Protein AF-A0A927CZ84-F1 (afdb_monomer)

Secondary structure (DSSP, 8-state):
-BSSHHHHHHHHHTTTT--EEEEEEEEE--STTHHHHHHHHHHHHHHHHHHHHHTTTTEEEPPPEEEETTS-HHHHHHHHHHHHHHHTTT-SEEEEEE--GGGGGGHHHHGGGEEE------TTS-HHHHHHHHHHHHHHHHHHHHHHTT-

Nearest PDB structures (foldseek):
  2lbp-assembly1_A  TM=5.745E-01  e=4.139E-01  Escherichia coli
  4mr9-assembly1_B  TM=4.778E-01  e=6.482E-01  Homo sapiens
  6uo9-assembly1_B  TM=4.782E-01  e=9.520E-01  Homo sapiens
  7vid-assembly1_A  TM=3.785E-01  e=2.489E+00  Pseudomonas aeruginosa PAO1
  4kv7-assembly1_A  TM=4.797E-01  e=6.937E+00  Rhodopirellula baltica SH 1

Mean predicted aligned error: 3.94 Å

Radius of gyration: 15.48 Å; Cα contacts (8 Å, |Δi|>4): 184; chains: 1; bounding box: 38×33×38 Å

pLDDT: mean 91.16, std 6.23, range [59.06, 98.12]

Foldseek 3Di:
DEPDPVVVVVCVVLVVQAQEEEAEEAEADPPPCRVVSVQQVVQSVVLLVVLCVVSPSHYYYYYHDYDYPPDDPVVVLVVVVVVVVVVVVRHVAAAYEGQPCVVVVVCVVVDLNYDHDHRDRPPPDDPVVVVVVSVVRSVVVNVSVVVSVVD

Solvent-accessible surface area (backbone atoms only — not comparable to full-atom values): 8460 Å² total; per-residue (Å²): 58,47,84,42,75,74,38,47,58,49,41,71,75,44,44,91,52,37,38,28,40,39,32,37,48,39,58,43,52,90,56,98,57,27,66,58,33,52,51,45,44,55,46,52,56,54,51,53,51,50,53,23,66,74,37,59,67,30,27,36,32,47,70,67,49,71,47,61,63,86,53,55,71,62,62,53,48,52,55,50,51,55,53,46,61,58,43,56,76,74,23,85,37,56,36,40,39,30,56,66,66,70,55,66,80,44,38,83,82,59,38,89,27,63,41,82,46,84,73,66,75,67,87,82,49,57,74,89,53,48,58,63,58,48,52,52,53,47,54,52,48,53,53,52,54,58,54,62,74,75,109

Organism: NCBI:txid2772559

Sequence (151 aa):
MKWLPQDMDMFFQAREYVDTAVMPLIGLTFKEQAKQSASVHDFISIVSRQVEQQFKGRVLLMPPLTYCSDWSKEERLELLLKWKADLDKQFSHVLFLTSDAEWKTLEMEIGQSLLWISPIPLEHLEEKYKQPMMEEQVKMLLKVISQKWKK

InterPro domains:
  IPR019615 Protein of unknown function DUF2487 [PF10673] (9-149)

Structure (mmCIF, N/CA/C/O backbone):
data_AF-A0A927CZ84-F1
#
_entry.id   AF-A0A927CZ84-F1
#
loop_
_atom_site.group_PDB
_atom_site.id
_atom_site.type_symbol
_atom_site.label_atom_id
_atom_site.label_alt_id
_atom_site.label_comp_id
_atom_site.label_asym_id
_atom_site.label_entity_id
_atom_site.label_seq_id
_atom_site.pdbx_PDB_ins_code
_atom_site.Cartn_x
_atom_site.Cartn_y
_atom_site.Cartn_z
_atom_site.occupancy
_atom_site.B_iso_or_equiv
_atom_site.auth_seq_id
_atom_site.auth_comp_id
_atom_site.auth_asym_id
_atom_site.auth_atom_id
_atom_site.pdbx_PDB_model_num
ATOM 1 N N . MET A 1 1 ? -5.257 -6.182 10.431 1.00 93.19 1 MET A N 1
ATOM 2 C CA . MET A 1 1 ? -6.316 -6.970 9.772 1.00 93.19 1 MET A CA 1
ATOM 3 C C . MET A 1 1 ? -6.072 -6.964 8.277 1.00 93.19 1 MET A C 1
ATOM 5 O O . MET A 1 1 ? -5.400 -6.064 7.784 1.00 93.19 1 MET A O 1
ATOM 9 N N . LYS A 1 2 ? -6.602 -7.943 7.553 1.00 94.50 2 LYS A N 1
ATOM 10 C CA . LYS A 1 2 ? -6.506 -8.088 6.098 1.00 94.50 2 LYS A CA 1
ATOM 11 C C . LYS A 1 2 ? -7.901 -8.187 5.492 1.00 94.50 2 LYS A C 1
ATOM 13 O O . LYS A 1 2 ? -8.887 -8.353 6.198 1.00 94.50 2 LYS A O 1
ATOM 18 N N . TRP A 1 3 ? -7.976 -8.153 4.168 1.00 93.88 3 TRP A N 1
ATOM 19 C CA . TRP A 1 3 ? -9.226 -8.347 3.433 1.00 93.88 3 TRP A CA 1
ATOM 20 C C . TRP A 1 3 ? -9.655 -9.824 3.371 1.00 93.88 3 TRP A C 1
ATOM 22 O O . TRP A 1 3 ? -9.648 -10.456 2.315 1.00 93.88 3 TRP A O 1
ATOM 32 N N . LEU A 1 4 ? -9.974 -10.396 4.531 1.00 94.00 4 LEU A N 1
ATOM 33 C CA . LEU A 1 4 ? -10.478 -11.758 4.703 1.00 94.00 4 LEU A CA 1
ATOM 34 C C . LEU A 1 4 ? -11.821 -11.705 5.441 1.00 94.00 4 LEU A C 1
ATOM 36 O O . LEU A 1 4 ?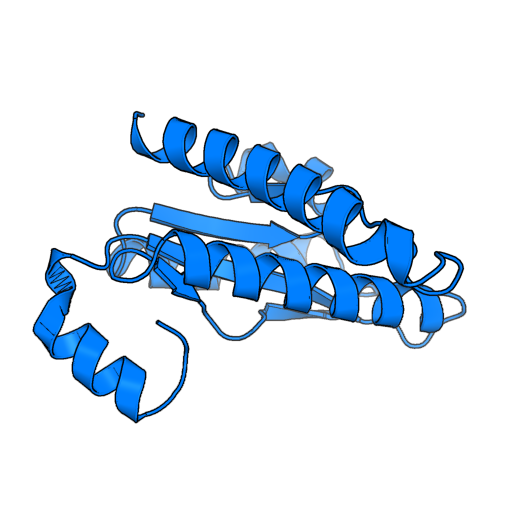 -11.975 -10.840 6.299 1.00 94.00 4 LEU A O 1
ATOM 40 N N . PRO A 1 5 ? -12.772 -12.626 5.187 1.00 93.44 5 PRO A N 1
ATOM 41 C CA . PRO A 1 5 ? -14.095 -12.574 5.817 1.00 93.44 5 PRO A CA 1
ATOM 42 C C . PRO A 1 5 ? -14.052 -12.438 7.349 1.00 93.44 5 PRO A C 1
ATOM 44 O O . PRO A 1 5 ? -14.665 -11.532 7.899 1.00 93.44 5 PRO A O 1
ATOM 47 N N . GLN A 1 6 ? -13.239 -13.261 8.020 1.00 92.81 6 GLN A N 1
ATOM 48 C CA . GLN A 1 6 ? -13.084 -13.242 9.483 1.00 92.81 6 GLN A CA 1
ATOM 49 C C . GLN A 1 6 ? -12.529 -11.907 10.002 1.00 92.81 6 GLN A C 1
ATOM 51 O O . GLN A 1 6 ? -12.975 -11.391 11.023 1.00 92.81 6 GLN A O 1
ATOM 56 N N . ASP A 1 7 ? -11.574 -11.327 9.277 1.00 94.19 7 ASP A N 1
ATOM 57 C CA . ASP A 1 7 ? -10.966 -10.047 9.631 1.00 94.19 7 ASP A CA 1
ATOM 58 C C . ASP A 1 7 ? -11.939 -8.882 9.401 1.00 94.19 7 ASP A C 1
ATOM 60 O O . ASP A 1 7 ? -11.882 -7.894 10.130 1.00 94.19 7 ASP A O 1
ATOM 64 N N . MET A 1 8 ? -12.846 -8.992 8.425 1.00 94.31 8 MET A N 1
ATOM 65 C CA . MET A 1 8 ? -13.874 -7.979 8.176 1.00 94.31 8 MET A CA 1
ATOM 66 C C . MET A 1 8 ? -14.936 -7.962 9.274 1.00 94.31 8 MET A C 1
ATOM 68 O O . MET A 1 8 ? -15.330 -6.880 9.708 1.00 94.31 8 MET A O 1
ATOM 72 N N . ASP A 1 9 ? -15.341 -9.127 9.784 1.00 92.25 9 ASP A N 1
ATOM 73 C CA . ASP A 1 9 ? -16.224 -9.203 10.953 1.00 92.25 9 ASP A CA 1
ATOM 74 C C . ASP A 1 9 ? -15.583 -8.503 12.163 1.00 92.25 9 ASP A C 1
ATOM 76 O O . ASP A 1 9 ? -16.213 -7.671 12.820 1.00 92.25 9 ASP A O 1
ATOM 80 N N . MET A 1 10 ? -14.294 -8.770 12.411 1.00 89.75 10 MET A N 1
ATOM 81 C CA . MET A 1 10 ? -13.531 -8.094 13.466 1.00 89.75 10 MET A CA 1
ATOM 82 C C . MET A 1 10 ? -13.385 -6.590 13.211 1.00 89.75 10 MET A C 1
ATOM 84 O O . MET A 1 10 ? -13.496 -5.800 14.147 1.00 89.75 10 MET A O 1
ATOM 88 N N . PHE A 1 11 ? -13.150 -6.178 11.963 1.00 92.56 11 PHE A N 1
ATOM 89 C CA . PHE A 1 11 ? -13.047 -4.771 11.584 1.00 92.56 11 PHE A CA 1
ATOM 90 C C . PHE A 1 11 ? -14.337 -4.015 11.894 1.00 92.56 11 PHE A C 1
ATOM 92 O O . PHE A 1 11 ? -14.277 -2.940 12.481 1.00 92.56 11 PHE A O 1
ATOM 99 N N . PHE A 1 12 ? -15.502 -4.569 11.552 1.00 91.06 12 PHE A N 1
ATOM 100 C CA . PHE A 1 12 ? -16.775 -3.910 11.843 1.00 91.06 12 PHE A CA 1
ATOM 101 C C . PHE A 1 12 ? -17.057 -3.811 13.346 1.00 91.06 12 PHE A C 1
ATOM 103 O O . PHE A 1 12 ? -17.636 -2.818 13.781 1.00 91.06 12 PHE A O 1
ATOM 110 N N . GLN A 1 13 ? -16.614 -4.789 14.140 1.00 90.56 13 GLN A N 1
ATOM 111 C CA . GLN A 1 13 ? -16.750 -4.767 15.601 1.00 90.56 13 GLN A CA 1
ATOM 112 C C . GLN A 1 13 ? -15.787 -3.784 16.280 1.00 90.56 13 GLN A C 1
ATOM 114 O O . GLN A 1 13 ? -16.161 -3.138 17.253 1.00 90.56 13 GLN A O 1
ATOM 119 N N . ALA A 1 14 ? -14.559 -3.661 15.775 1.00 90.06 14 ALA A N 1
ATOM 120 C CA . ALA A 1 14 ? -13.489 -2.850 16.360 1.00 90.06 14 ALA A CA 1
ATOM 121 C C . ALA A 1 14 ? -13.167 -1.601 15.521 1.00 90.06 14 ALA A C 1
ATOM 123 O O . ALA A 1 14 ? -12.036 -1.112 15.521 1.00 90.06 14 ALA A O 1
ATOM 124 N N . ARG A 1 15 ? -14.154 -1.091 14.778 1.00 89.06 15 ARG A N 1
ATOM 125 C CA . ARG A 1 15 ? -13.953 -0.063 13.748 1.00 89.06 15 ARG A CA 1
ATOM 126 C C . ARG A 1 15 ? -13.341 1.231 14.283 1.00 89.06 15 ARG A C 1
ATOM 128 O O . ARG A 1 15 ? -12.576 1.879 13.582 1.00 89.06 15 ARG A O 1
ATOM 135 N N . GLU A 1 16 ? -13.651 1.583 15.525 1.00 90.56 16 GLU A N 1
ATOM 136 C CA . GLU A 1 16 ? -13.107 2.761 16.212 1.00 90.56 16 GLU A CA 1
ATOM 137 C C . GLU A 1 16 ? -11.594 2.682 16.478 1.00 90.56 16 GLU A C 1
ATOM 139 O O . GLU A 1 16 ? -10.948 3.712 16.653 1.00 90.56 16 GLU A O 1
ATOM 144 N N . TYR A 1 17 ? -11.017 1.476 16.477 1.00 92.06 17 TYR A N 1
ATOM 145 C CA . TYR A 1 17 ? -9.588 1.253 16.702 1.00 92.06 17 TYR A CA 1
ATOM 146 C C . TYR A 1 17 ? -8.798 1.103 15.397 1.00 92.06 17 TYR A C 1
ATOM 148 O O . TYR A 1 17 ? -7.593 1.353 15.382 1.00 92.06 17 TYR A O 1
ATOM 156 N N . VAL A 1 18 ? -9.465 0.724 14.300 1.00 93.69 18 VAL A N 1
ATOM 157 C CA . VAL A 1 18 ? -8.853 0.516 12.980 1.00 93.69 18 VAL A CA 1
ATOM 158 C C . VAL A 1 18 ? -9.011 1.775 12.126 1.00 93.69 18 VAL A C 1
ATOM 160 O O . VAL A 1 18 ? -9.886 1.869 11.268 1.00 93.69 18 VAL A O 1
ATOM 163 N N . ASP A 1 19 ? -8.147 2.756 12.370 1.00 94.25 19 ASP A N 1
ATOM 164 C CA . ASP A 1 19 ? -8.224 4.091 11.763 1.00 94.25 19 ASP A CA 1
ATOM 165 C C . ASP A 1 19 ? -7.443 4.240 10.446 1.00 94.25 19 ASP A C 1
ATOM 167 O O . ASP A 1 19 ? -7.561 5.268 9.774 1.00 94.25 19 ASP A O 1
ATOM 171 N N . THR A 1 20 ? -6.641 3.237 10.070 1.00 96.19 20 THR A N 1
ATOM 172 C CA . THR A 1 20 ? -5.691 3.339 8.957 1.00 96.19 20 THR A CA 1
ATOM 173 C C . THR A 1 20 ? -5.892 2.243 7.915 1.00 96.19 20 THR A C 1
ATOM 175 O O . THR A 1 20 ? -5.789 1.054 8.223 1.00 96.19 20 THR A O 1
ATOM 178 N N . ALA A 1 21 ? -6.071 2.635 6.654 1.00 97.19 21 ALA A N 1
ATOM 179 C CA . ALA A 1 21 ? -5.999 1.736 5.507 1.00 97.19 21 ALA A CA 1
ATOM 180 C C . ALA A 1 21 ? -4.617 1.811 4.851 1.00 97.19 21 ALA A C 1
ATOM 182 O O . ALA A 1 21 ? -4.140 2.890 4.496 1.00 97.19 21 ALA A O 1
ATOM 183 N N . VAL A 1 22 ? -3.991 0.653 4.645 1.00 97.81 22 VAL A N 1
ATOM 184 C CA . VAL A 1 22 ? -2.781 0.520 3.825 1.00 97.81 22 VAL A CA 1
ATOM 185 C C . VAL A 1 22 ? -3.155 -0.226 2.553 1.00 97.81 22 VAL A C 1
ATOM 187 O O . VAL A 1 22 ? -3.544 -1.390 2.612 1.00 97.81 22 VAL A O 1
ATOM 190 N N . MET A 1 23 ? -3.032 0.435 1.406 1.00 98.12 23 MET A N 1
ATOM 191 C CA . MET A 1 23 ? -3.304 -0.138 0.091 1.00 98.12 23 MET A CA 1
ATOM 192 C C . MET A 1 23 ? -2.000 -0.262 -0.703 1.00 98.12 23 MET A C 1
ATOM 194 O O . MET A 1 23 ? -1.408 0.753 -1.077 1.00 98.12 23 MET A O 1
ATOM 198 N N . PRO A 1 24 ? -1.514 -1.488 -0.954 1.00 97.81 24 PRO A N 1
ATOM 199 C CA . PRO A 1 24 ? -0.365 -1.695 -1.825 1.00 97.81 24 PRO A CA 1
ATOM 200 C C . PRO A 1 24 ? -0.697 -1.278 -3.261 1.00 97.81 24 PRO A C 1
ATOM 202 O O . PRO A 1 24 ? -1.773 -1.614 -3.751 1.00 97.81 24 PRO A O 1
ATOM 205 N N . LEU A 1 25 ? 0.219 -0.595 -3.946 1.00 97.38 25 LEU A N 1
ATOM 206 C CA . LEU A 1 25 ? 0.107 -0.306 -5.377 1.00 97.38 25 LEU A CA 1
ATOM 207 C C . LEU A 1 25 ? 1.079 -1.189 -6.157 1.00 97.38 25 LEU A C 1
ATOM 209 O O . LEU A 1 25 ? 2.260 -1.261 -5.813 1.00 97.38 25 LEU A O 1
ATOM 213 N N . ILE A 1 26 ? 0.589 -1.846 -7.208 1.00 95.12 26 ILE A N 1
ATOM 214 C CA . ILE A 1 26 ? 1.390 -2.770 -8.017 1.00 95.12 26 ILE A CA 1
ATOM 215 C C . ILE A 1 26 ? 1.214 -2.453 -9.501 1.00 95.12 26 ILE A C 1
ATOM 217 O O . ILE A 1 26 ? 0.141 -2.654 -10.072 1.00 95.12 26 ILE A O 1
ATOM 221 N N . GLY A 1 27 ? 2.301 -2.008 -10.128 1.00 94.50 27 GLY A N 1
ATOM 222 C CA . GLY A 1 27 ? 2.387 -1.86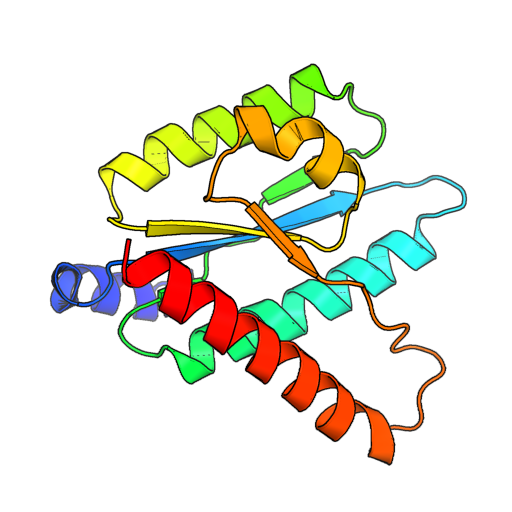6 -11.576 1.00 94.50 27 GLY A CA 1
ATOM 223 C C . GLY A 1 27 ? 2.693 -3.202 -12.244 1.00 94.50 27 GLY A C 1
ATOM 224 O O . GLY A 1 27 ? 3.658 -3.878 -11.879 1.00 94.50 27 GLY A O 1
ATOM 225 N N . LEU A 1 28 ? 1.873 -3.569 -13.224 1.00 93.81 28 LEU A N 1
ATOM 226 C CA . LEU A 1 28 ? 2.025 -4.772 -14.034 1.00 93.81 28 LEU A CA 1
ATOM 227 C C . LEU A 1 28 ? 2.476 -4.401 -15.446 1.00 93.81 28 LEU A C 1
ATOM 229 O O . LEU A 1 28 ? 1.928 -3.495 -16.074 1.00 93.81 28 LEU A O 1
ATOM 233 N N . THR A 1 29 ? 3.442 -5.149 -15.973 1.00 91.62 29 THR A N 1
ATOM 234 C CA . THR A 1 29 ? 3.856 -5.065 -17.375 1.00 91.62 29 THR A CA 1
ATOM 235 C C . THR A 1 29 ? 4.145 -6.456 -17.922 1.00 91.62 29 THR A C 1
ATOM 237 O O . THR A 1 29 ? 4.649 -7.321 -17.210 1.00 91.62 29 THR A O 1
ATOM 240 N N . PHE A 1 30 ? 3.843 -6.657 -19.202 1.00 90.19 30 PHE A N 1
ATOM 241 C CA . PHE A 1 30 ? 4.164 -7.880 -19.945 1.00 90.19 30 PHE A CA 1
ATOM 242 C C . PHE A 1 30 ? 5.342 -7.682 -20.914 1.00 90.19 30 PHE A C 1
ATOM 244 O O . PHE A 1 30 ? 5.626 -8.552 -21.734 1.00 90.19 30 PHE A O 1
ATOM 251 N N . LYS A 1 31 ? 6.016 -6.528 -20.843 1.00 90.31 31 LYS A N 1
ATOM 252 C CA . LYS A 1 31 ? 7.184 -6.187 -21.668 1.00 90.31 31 LYS A CA 1
ATOM 253 C C . LYS A 1 31 ? 8.477 -6.720 -21.034 1.00 90.31 31 LYS A C 1
ATOM 255 O O . LYS A 1 31 ? 8.444 -7.487 -20.076 1.00 90.31 31 LYS A O 1
ATOM 260 N N . GLU A 1 32 ? 9.632 -6.285 -21.539 1.00 85.00 32 GLU A N 1
ATOM 261 C CA . GLU A 1 32 ? 10.969 -6.736 -21.109 1.00 85.00 32 GLU A CA 1
ATOM 262 C C . GLU A 1 32 ? 11.212 -6.651 -19.585 1.00 85.00 32 GLU A C 1
ATOM 264 O O . GLU A 1 32 ? 12.002 -7.416 -19.039 1.00 85.00 32 GLU A O 1
ATOM 269 N N . GLN A 1 33 ? 10.487 -5.780 -18.874 1.00 85.06 33 GLN A N 1
ATOM 270 C CA . GLN A 1 33 ? 10.600 -5.586 -17.423 1.00 85.06 33 GLN A CA 1
ATOM 271 C C . GLN A 1 33 ? 9.623 -6.437 -16.585 1.00 85.06 33 GLN A C 1
ATOM 273 O O . GLN A 1 33 ? 9.546 -6.259 -15.370 1.00 85.06 33 GLN A O 1
ATOM 278 N N . ALA A 1 34 ? 8.893 -7.387 -17.183 1.00 89.88 34 ALA A N 1
ATOM 279 C CA . ALA A 1 34 ? 7.892 -8.202 -16.480 1.00 89.88 34 ALA A CA 1
ATOM 280 C C . ALA A 1 34 ? 8.467 -8.956 -15.267 1.00 89.88 34 ALA A C 1
ATOM 282 O O . ALA A 1 34 ? 7.860 -8.977 -14.198 1.00 89.88 34 ALA A O 1
ATOM 283 N N . LYS A 1 35 ? 9.677 -9.521 -15.396 1.00 89.12 35 LYS A N 1
ATOM 284 C CA . LYS A 1 35 ? 10.349 -10.221 -14.289 1.00 89.12 35 LYS A CA 1
ATOM 285 C C . LYS A 1 35 ? 10.661 -9.277 -13.123 1.00 89.12 35 LYS A C 1
ATOM 287 O O . LYS A 1 35 ? 10.423 -9.616 -11.968 1.00 89.12 35 LYS A O 1
ATOM 292 N N . GLN A 1 36 ? 11.148 -8.074 -13.425 1.00 87.50 36 GLN A N 1
ATOM 293 C CA . GLN A 1 36 ? 11.408 -7.057 -12.409 1.00 87.50 36 GLN A CA 1
ATOM 294 C C . GLN A 1 36 ? 10.108 -6.601 -11.735 1.00 87.50 36 GLN A C 1
ATOM 296 O O . GLN A 1 36 ? 10.072 -6.491 -10.514 1.00 87.50 36 GLN A O 1
ATOM 301 N N . SER A 1 37 ? 9.037 -6.390 -12.507 1.00 89.56 37 SER A N 1
ATOM 302 C CA . SER A 1 37 ? 7.701 -6.067 -11.983 1.00 89.56 37 SER A CA 1
ATOM 303 C C . SER A 1 37 ? 7.196 -7.149 -11.017 1.00 89.56 37 SER A C 1
ATOM 305 O O . SER A 1 37 ? 6.766 -6.818 -9.912 1.00 89.56 37 SER A O 1
ATOM 307 N N . ALA A 1 38 ? 7.351 -8.433 -11.357 1.00 90.25 38 ALA A N 1
ATOM 308 C CA . ALA A 1 38 ? 7.011 -9.541 -10.462 1.00 90.25 38 ALA A CA 1
ATOM 309 C C . ALA A 1 38 ? 7.863 -9.549 -9.176 1.00 90.25 38 ALA A C 1
ATOM 311 O O . ALA A 1 38 ? 7.326 -9.694 -8.081 1.00 90.25 38 ALA A O 1
ATOM 312 N N . SER A 1 39 ? 9.173 -9.307 -9.282 1.00 89.12 39 SER A N 1
ATOM 313 C CA . SER A 1 39 ? 10.062 -9.206 -8.113 1.00 89.12 39 SER A CA 1
ATOM 314 C C . SER A 1 39 ? 9.661 -8.058 -7.172 1.00 89.12 39 SER A C 1
ATOM 316 O O . SER A 1 39 ? 9.652 -8.198 -5.947 1.00 89.12 39 SER A O 1
ATOM 318 N N . VAL A 1 40 ? 9.272 -6.915 -7.745 1.00 89.56 40 VAL A N 1
ATOM 319 C CA . VAL A 1 40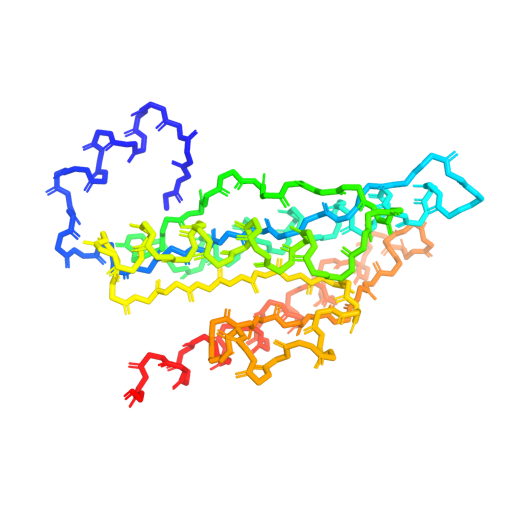 ? 8.772 -5.755 -6.996 1.00 89.56 40 VAL A CA 1
ATOM 320 C C . VAL A 1 40 ? 7.428 -6.059 -6.325 1.00 89.56 40 VAL A C 1
ATOM 322 O O . VAL A 1 40 ? 7.216 -5.645 -5.183 1.00 89.56 40 VAL A O 1
ATOM 325 N N . HIS A 1 41 ? 6.538 -6.798 -6.993 1.00 91.31 41 HIS A N 1
ATOM 326 C CA . HIS A 1 41 ? 5.291 -7.270 -6.392 1.00 91.31 41 HIS A CA 1
ATOM 327 C C . HIS A 1 41 ? 5.558 -8.104 -5.135 1.00 91.31 41 HIS A C 1
ATOM 329 O O . HIS A 1 41 ? 5.008 -7.776 -4.080 1.00 91.31 41 HIS A O 1
ATOM 335 N N . ASP A 1 42 ? 6.420 -9.119 -5.227 1.00 89.75 42 ASP A N 1
ATOM 336 C CA . ASP A 1 42 ? 6.758 -9.985 -4.093 1.00 89.75 42 ASP A CA 1
ATOM 337 C C . ASP A 1 42 ? 7.277 -9.165 -2.908 1.00 89.75 42 ASP A C 1
ATOM 339 O O . ASP A 1 42 ? 6.817 -9.323 -1.771 1.00 89.75 42 ASP A O 1
ATOM 343 N N . PHE A 1 43 ? 8.183 -8.224 -3.182 1.00 90.81 43 PHE A N 1
ATOM 344 C CA . PHE A 1 43 ? 8.724 -7.312 -2.182 1.00 90.81 43 PHE A CA 1
ATOM 345 C C . PHE A 1 43 ? 7.626 -6.490 -1.487 1.00 90.81 43 PHE A C 1
ATOM 347 O O . PHE A 1 43 ? 7.518 -6.507 -0.257 1.00 90.81 43 PHE A O 1
ATOM 354 N N . ILE A 1 44 ? 6.768 -5.810 -2.254 1.00 94.31 44 ILE A N 1
ATOM 355 C CA . ILE A 1 44 ? 5.683 -4.984 -1.706 1.00 94.31 44 ILE A CA 1
ATOM 356 C C . ILE A 1 44 ? 4.671 -5.826 -0.922 1.00 94.31 44 ILE A C 1
ATOM 358 O O . ILE A 1 44 ? 4.194 -5.402 0.136 1.00 94.31 44 ILE A O 1
ATOM 362 N N . SER A 1 45 ? 4.370 -7.040 -1.375 1.00 92.38 45 SER A N 1
ATOM 363 C CA . SER A 1 45 ? 3.482 -7.961 -0.665 1.00 92.38 45 SER A CA 1
ATOM 364 C C . SER A 1 45 ? 4.062 -8.426 0.673 1.00 92.38 45 SER A C 1
ATOM 366 O O . SER A 1 45 ? 3.333 -8.486 1.667 1.00 92.38 45 SER A O 1
ATOM 368 N N . ILE A 1 46 ? 5.367 -8.700 0.747 1.00 91.56 46 ILE A N 1
ATOM 369 C CA . ILE A 1 46 ? 6.039 -9.052 2.007 1.00 91.56 46 ILE A CA 1
ATOM 370 C C . ILE A 1 46 ? 6.006 -7.867 2.976 1.00 91.56 46 ILE A C 1
ATOM 372 O O . ILE A 1 46 ? 5.556 -8.018 4.117 1.00 91.56 46 ILE A O 1
ATOM 376 N N . VAL A 1 47 ? 6.427 -6.690 2.513 1.00 92.88 47 VAL A N 1
ATOM 377 C CA . VAL A 1 47 ? 6.533 -5.484 3.342 1.00 92.88 47 VAL A CA 1
ATOM 378 C C . VAL A 1 47 ? 5.167 -5.044 3.862 1.00 92.88 47 VAL A C 1
ATOM 380 O O . VAL A 1 47 ? 5.012 -4.796 5.056 1.00 92.88 47 VAL A O 1
ATOM 383 N N . SER A 1 48 ? 4.151 -4.989 2.998 1.00 94.69 48 SER A N 1
ATOM 384 C CA . SER A 1 48 ? 2.793 -4.584 3.388 1.00 94.69 48 SER A CA 1
ATOM 385 C C . SER A 1 48 ? 2.194 -5.504 4.457 1.00 94.69 48 SER A C 1
ATOM 387 O O . SER A 1 48 ? 1.596 -5.031 5.426 1.00 94.69 48 SER A O 1
ATOM 389 N N . ARG A 1 49 ? 2.435 -6.818 4.354 1.00 94.25 49 ARG A N 1
ATOM 390 C CA . ARG A 1 49 ? 2.040 -7.790 5.381 1.00 94.25 49 ARG A CA 1
ATOM 391 C C . ARG A 1 49 ? 2.777 -7.570 6.699 1.00 94.25 49 ARG A C 1
ATOM 393 O O . ARG A 1 49 ? 2.171 -7.707 7.756 1.00 94.25 49 ARG A O 1
ATOM 400 N N . GLN A 1 50 ? 4.066 -7.247 6.656 1.00 93.00 50 GLN A N 1
ATOM 401 C CA . GLN A 1 50 ? 4.830 -6.957 7.870 1.00 93.00 50 GLN A CA 1
ATOM 402 C C . GLN A 1 50 ? 4.351 -5.663 8.541 1.00 93.00 50 GLN A C 1
ATOM 404 O O . GLN A 1 50 ? 4.211 -5.638 9.759 1.00 93.00 50 GLN A O 1
ATOM 409 N N . VAL A 1 51 ? 4.018 -4.622 7.771 1.00 93.62 51 VAL A N 1
ATOM 410 C CA . VAL A 1 51 ? 3.414 -3.387 8.304 1.00 93.62 51 VAL A CA 1
ATOM 411 C C . VAL A 1 51 ? 2.106 -3.690 9.041 1.00 93.62 51 VAL A C 1
ATOM 413 O O . VAL A 1 51 ? 1.933 -3.262 10.181 1.00 93.62 51 VAL A O 1
ATOM 416 N N . GLU A 1 52 ? 1.215 -4.479 8.436 1.00 94.88 52 GLU A N 1
ATOM 417 C CA . GLU A 1 52 ? -0.035 -4.911 9.074 1.00 94.88 52 GLU A CA 1
ATOM 418 C C . GLU A 1 52 ? 0.211 -5.670 10.382 1.00 94.88 52 GLU A C 1
ATOM 420 O O . GLU A 1 52 ? -0.438 -5.391 11.386 1.00 94.88 52 GLU A O 1
ATOM 425 N N . GLN A 1 53 ? 1.180 -6.591 10.396 1.00 93.94 53 GLN A N 1
ATOM 426 C CA . GLN A 1 53 ? 1.517 -7.374 11.586 1.00 93.94 53 GLN A CA 1
ATOM 427 C C . GLN A 1 53 ? 2.039 -6.519 12.746 1.00 93.94 53 GLN A C 1
ATOM 429 O O . GLN A 1 53 ? 1.769 -6.839 13.903 1.00 93.94 53 GLN A O 1
ATOM 434 N N . GLN A 1 54 ? 2.791 -5.459 12.447 1.00 93.25 54 GLN A N 1
ATOM 435 C CA . GLN A 1 54 ? 3.380 -4.567 13.450 1.00 93.25 54 GLN A CA 1
ATOM 436 C C . GLN A 1 54 ? 2.361 -3.559 14.000 1.00 93.25 54 GLN A C 1
ATOM 438 O O . GLN A 1 54 ? 2.458 -3.158 15.155 1.00 93.25 54 GLN A O 1
ATOM 443 N N . PHE A 1 55 ? 1.350 -3.196 13.206 1.00 92.88 55 PHE A N 1
ATOM 444 C CA . PHE A 1 55 ? 0.247 -2.317 13.608 1.00 92.88 55 PHE A CA 1
ATOM 445 C C . PHE A 1 55 ? -1.090 -3.065 13.733 1.00 92.88 55 PHE A C 1
ATOM 447 O O . PHE A 1 55 ? -2.158 -2.533 13.400 1.00 92.88 55 PHE A O 1
ATOM 454 N N . LYS A 1 56 ? -1.044 -4.314 14.214 1.00 88.94 56 LYS A N 1
ATOM 455 C CA . LYS A 1 56 ? -2.245 -5.124 14.453 1.00 88.94 56 LYS A CA 1
ATOM 456 C C . LYS A 1 56 ? -3.249 -4.371 15.319 1.00 88.94 56 LYS A C 1
ATOM 458 O O . LYS A 1 56 ? -2.893 -3.773 16.327 1.00 88.94 56 LYS A O 1
ATOM 463 N N . GLY A 1 57 ? -4.513 -4.430 14.909 1.00 89.81 57 GLY A N 1
ATOM 464 C CA . GLY A 1 57 ? -5.619 -3.751 15.585 1.00 89.81 57 GLY A CA 1
ATOM 465 C C . GLY A 1 57 ? -5.817 -2.288 15.187 1.00 89.81 57 GLY A C 1
ATOM 466 O O . GLY A 1 57 ? -6.861 -1.747 15.515 1.00 89.81 57 GLY A O 1
ATOM 467 N N . ARG A 1 58 ? -4.880 -1.675 14.444 1.00 94.50 58 ARG A N 1
ATOM 468 C CA . ARG A 1 58 ? -5.007 -0.293 13.948 1.00 94.50 58 ARG A CA 1
ATOM 469 C C . ARG A 1 58 ? -5.003 -0.172 12.423 1.00 94.50 58 ARG A C 1
ATOM 471 O O . ARG A 1 58 ? -5.630 0.722 11.865 1.00 94.50 58 ARG A O 1
ATOM 478 N N . VAL A 1 59 ? -4.317 -1.091 11.743 1.00 95.81 59 VAL A N 1
ATOM 479 C CA . VAL A 1 59 ? -4.210 -1.105 10.279 1.00 95.81 59 VAL A CA 1
ATOM 480 C C . VAL A 1 59 ? -5.090 -2.189 9.657 1.00 95.81 59 VAL A C 1
ATOM 482 O O . VAL A 1 59 ? -5.021 -3.365 10.041 1.00 95.81 59 VAL A O 1
ATOM 485 N N . LEU A 1 60 ? -5.857 -1.798 8.637 1.00 96.88 60 LEU A N 1
ATOM 486 C CA . LEU A 1 60 ? -6.435 -2.700 7.647 1.00 96.88 60 LEU A CA 1
ATOM 487 C C . LEU A 1 60 ? -5.553 -2.710 6.392 1.00 96.88 60 LEU A C 1
ATOM 489 O O . LEU A 1 60 ? -5.385 -1.693 5.717 1.00 96.88 60 LEU A O 1
ATOM 493 N N . LEU A 1 61 ? -4.985 -3.872 6.078 1.00 97.50 61 LEU A N 1
ATOM 494 C CA . LEU A 1 61 ? -4.288 -4.113 4.824 1.00 97.50 61 LEU A CA 1
ATOM 495 C C . LEU A 1 61 ? -5.306 -4.452 3.738 1.00 97.50 61 LEU A C 1
ATOM 497 O O . LEU A 1 61 ? -5.929 -5.518 3.758 1.00 97.50 61 LEU A O 1
ATOM 501 N N . MET A 1 62 ? -5.444 -3.537 2.788 1.00 97.31 62 MET A N 1
ATOM 502 C CA . MET A 1 62 ? -6.316 -3.686 1.632 1.00 97.31 62 MET A CA 1
ATOM 503 C C . MET A 1 62 ? -5.702 -4.653 0.611 1.00 97.31 62 MET A C 1
ATOM 505 O O . MET A 1 62 ? -4.474 -4.814 0.571 1.00 97.31 62 MET A O 1
ATOM 509 N N . PRO A 1 63 ? -6.523 -5.272 -0.258 1.00 96.69 63 PRO A N 1
ATOM 510 C CA . PRO A 1 63 ? -6.007 -5.927 -1.449 1.00 96.69 63 PRO A CA 1
ATOM 511 C C . PRO A 1 63 ? -5.178 -4.933 -2.276 1.00 96.69 63 PRO A C 1
ATOM 513 O O . PRO A 1 63 ? -5.478 -3.733 -2.261 1.00 96.69 63 PRO A O 1
ATOM 516 N N . PRO A 1 64 ? -4.156 -5.399 -3.008 1.00 96.56 64 PRO A N 1
ATOM 517 C CA . PRO A 1 64 ? -3.377 -4.508 -3.846 1.00 96.56 64 PRO A CA 1
ATOM 518 C C . PRO A 1 64 ? -4.221 -3.859 -4.943 1.00 96.56 64 PRO A C 1
ATOM 520 O O . PRO A 1 64 ? -4.974 -4.538 -5.644 1.00 96.56 64 PRO A O 1
ATOM 523 N N . LEU A 1 65 ? -4.032 -2.557 -5.138 1.00 97.50 65 LEU A N 1
ATOM 524 C CA . LEU A 1 65 ? -4.506 -1.854 -6.319 1.00 97.50 65 LEU A CA 1
ATOM 525 C C . LEU A 1 65 ? -3.497 -2.072 -7.445 1.00 97.50 65 LEU A C 1
ATOM 527 O O . LEU A 1 65 ? -2.373 -1.566 -7.410 1.00 97.50 65 LEU A O 1
ATOM 531 N N . THR A 1 66 ? -3.903 -2.860 -8.434 1.00 96.06 66 THR A N 1
ATOM 532 C CA . THR A 1 66 ? -3.087 -3.141 -9.616 1.00 96.06 66 THR A CA 1
ATOM 533 C C . THR A 1 66 ? -3.415 -2.170 -10.744 1.00 96.06 66 THR A C 1
ATOM 535 O O . THR A 1 66 ? -4.550 -1.713 -10.881 1.00 96.06 66 THR A O 1
ATOM 538 N N . TYR A 1 67 ? -2.413 -1.849 -11.554 1.00 95.62 67 TYR A N 1
ATOM 539 C CA . TYR A 1 67 ? -2.564 -1.034 -12.758 1.00 95.62 67 TYR A CA 1
ATOM 540 C C . TYR A 1 67 ? -1.590 -1.509 -13.833 1.00 95.62 67 TYR A C 1
ATOM 542 O O . TYR A 1 67 ? -0.546 -2.090 -13.531 1.00 95.62 67 TYR A O 1
ATOM 550 N N . CYS A 1 68 ? -1.917 -1.254 -15.098 1.00 94.44 68 CYS A N 1
ATOM 551 C CA . CYS A 1 68 ? -0.972 -1.497 -16.180 1.00 94.44 68 CYS A CA 1
ATOM 552 C C . CYS A 1 68 ? 0.050 -0.357 -16.226 1.00 94.44 68 CYS A C 1
ATOM 554 O O . CYS A 1 68 ? -0.328 0.813 -16.287 1.00 94.44 68 CYS A O 1
ATOM 556 N N . SER A 1 69 ? 1.342 -0.683 -16.229 1.00 91.38 69 SER A N 1
ATOM 557 C CA . SER A 1 69 ? 2.417 0.312 -16.346 1.00 91.38 69 SER A CA 1
ATOM 558 C C . SER A 1 69 ? 2.411 1.040 -17.694 1.00 91.38 69 SER A C 1
ATOM 560 O O . SER A 1 69 ? 2.985 2.117 -17.804 1.00 91.38 69 SER A O 1
ATOM 562 N N . ASP A 1 70 ? 1.744 0.475 -18.704 1.00 90.62 70 ASP A N 1
ATOM 563 C CA . ASP A 1 70 ? 1.603 1.087 -20.029 1.00 90.62 70 ASP A CA 1
ATOM 564 C C . ASP A 1 70 ? 0.497 2.151 -20.099 1.00 90.62 70 ASP A C 1
ATOM 566 O O . ASP A 1 70 ? 0.392 2.851 -21.105 1.00 90.62 70 ASP A O 1
ATOM 570 N N . TRP A 1 71 ? -0.338 2.272 -19.063 1.00 94.88 71 TRP A N 1
ATOM 571 C CA . TRP A 1 71 ? -1.342 3.330 -18.994 1.00 94.88 71 TRP A CA 1
ATOM 572 C C . TRP A 1 71 ? -0.692 4.700 -18.818 1.00 94.88 71 TRP A C 1
ATOM 574 O O . TRP A 1 71 ? 0.395 4.850 -18.241 1.00 94.88 71 TRP A O 1
ATOM 584 N N . SER A 1 72 ? -1.400 5.727 -19.278 1.00 95.12 72 SER A N 1
ATOM 585 C CA . SER A 1 72 ? -0.992 7.110 -19.057 1.00 95.12 72 SER A CA 1
ATOM 586 C C . SER A 1 72 ? -0.909 7.419 -17.557 1.00 95.12 72 SER A C 1
ATOM 588 O O . SER A 1 72 ? -1.461 6.707 -16.706 1.00 95.12 72 SER A O 1
ATOM 590 N N . LYS A 1 73 ? -0.163 8.465 -17.196 1.00 93.81 73 LYS A N 1
ATOM 591 C CA . LYS A 1 73 ? -0.039 8.863 -15.786 1.00 93.81 73 LYS A CA 1
ATOM 592 C C . LYS A 1 73 ? -1.384 9.335 -15.246 1.00 93.81 73 LYS A C 1
ATOM 594 O O . LYS A 1 73 ? -1.713 9.063 -14.098 1.00 93.81 73 LYS A O 1
ATOM 599 N N . GLU A 1 74 ? -2.161 9.981 -16.101 1.00 95.12 74 GLU A N 1
ATOM 600 C CA . GLU A 1 74 ? -3.475 10.533 -15.822 1.00 95.12 74 GLU A CA 1
ATOM 601 C C . GLU A 1 74 ? -4.479 9.419 -15.507 1.00 95.12 74 GLU A C 1
ATOM 603 O O . GLU A 1 74 ? -5.151 9.489 -14.482 1.00 95.12 74 GLU A O 1
ATOM 608 N N . GLU A 1 75 ? -4.515 8.348 -16.308 1.00 96.38 75 GLU A N 1
ATOM 609 C CA . GLU A 1 75 ? -5.384 7.185 -16.057 1.00 96.38 75 GLU A CA 1
ATOM 610 C C . GLU A 1 75 ? -5.070 6.519 -14.712 1.00 96.38 75 GLU A C 1
ATOM 612 O O . GLU A 1 75 ? -5.966 6.178 -13.934 1.00 96.38 75 GLU A O 1
ATOM 617 N N . ARG A 1 76 ? -3.777 6.357 -14.411 1.00 96.31 76 ARG A N 1
ATOM 618 C CA . ARG A 1 76 ? -3.313 5.769 -13.149 1.00 96.31 76 ARG A CA 1
ATOM 619 C C . ARG A 1 76 ? -3.660 6.664 -11.962 1.00 96.31 76 ARG A C 1
ATOM 621 O O . ARG A 1 76 ? -4.164 6.171 -10.951 1.00 96.31 76 ARG A O 1
ATOM 628 N N . LEU A 1 77 ? -3.425 7.968 -12.087 1.00 96.44 77 LEU A N 1
ATOM 629 C CA . LEU A 1 77 ? -3.747 8.946 -11.054 1.00 96.44 77 LEU A CA 1
ATOM 630 C C . LEU A 1 77 ? -5.254 9.009 -10.791 1.00 96.44 77 LEU A C 1
ATOM 632 O O . LEU A 1 77 ? -5.665 8.987 -9.634 1.00 96.44 77 LEU A O 1
ATOM 636 N N . GLU A 1 78 ? -6.083 9.031 -11.835 1.00 97.38 78 GLU A N 1
ATOM 637 C CA . GLU A 1 78 ? -7.540 9.060 -11.700 1.00 97.38 78 GLU A CA 1
ATOM 638 C C . GLU A 1 78 ? -8.056 7.830 -10.939 1.00 97.38 78 GLU A C 1
ATOM 640 O O . GLU A 1 78 ? -8.866 7.961 -10.016 1.00 97.38 78 GLU A O 1
ATOM 645 N N . LEU A 1 79 ? -7.553 6.637 -11.276 1.00 97.25 79 LEU A N 1
ATOM 646 C CA . LEU A 1 79 ? -7.872 5.401 -10.560 1.00 97.25 79 LEU A CA 1
ATOM 647 C C . LEU A 1 79 ? -7.508 5.501 -9.072 1.00 97.25 79 LEU A C 1
ATOM 649 O O . LEU A 1 79 ? -8.325 5.171 -8.208 1.00 97.25 79 LEU A O 1
ATOM 653 N N . LEU A 1 80 ? -6.292 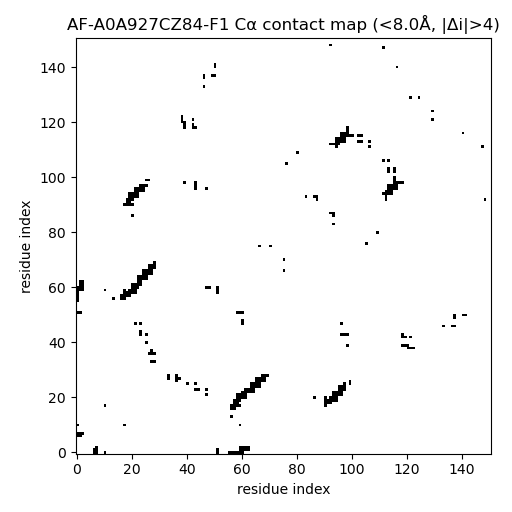5.962 -8.772 1.00 97.50 80 LEU A N 1
ATOM 654 C CA . LEU A 1 80 ? -5.798 6.090 -7.404 1.00 97.50 80 LEU A CA 1
ATOM 655 C C . LEU A 1 80 ? -6.621 7.100 -6.592 1.00 97.50 80 LEU A C 1
ATOM 657 O O . LEU A 1 80 ? -6.981 6.822 -5.448 1.00 97.50 80 LEU A O 1
ATOM 661 N N . LEU A 1 81 ? -6.950 8.254 -7.178 1.00 97.06 81 LEU A N 1
ATOM 662 C CA . LEU A 1 81 ? -7.719 9.305 -6.511 1.00 97.06 81 LEU A CA 1
ATOM 663 C C . LEU A 1 81 ? -9.166 8.883 -6.233 1.00 97.06 81 LEU A C 1
ATOM 665 O O . LEU A 1 81 ? -9.696 9.232 -5.178 1.00 97.06 81 LEU A O 1
ATOM 669 N N . LYS A 1 82 ? -9.790 8.088 -7.113 1.00 97.75 82 LYS A N 1
ATOM 670 C CA . LYS A 1 82 ? -11.111 7.489 -6.844 1.00 97.75 82 LYS A CA 1
ATOM 671 C C . LYS A 1 82 ? -11.069 6.593 -5.608 1.00 97.75 82 LYS A C 1
ATOM 673 O O . LYS A 1 82 ? -11.864 6.779 -4.689 1.00 97.75 82 LYS A O 1
ATOM 678 N N . TRP A 1 83 ? -10.091 5.689 -5.541 1.00 97.94 83 TRP A N 1
ATOM 679 C CA . TRP A 1 83 ? -9.891 4.838 -4.366 1.00 97.94 83 TRP A CA 1
ATOM 680 C C . TRP A 1 83 ? -9.592 5.643 -3.106 1.00 97.94 83 TRP A C 1
ATOM 682 O O . TRP A 1 83 ? -10.160 5.366 -2.051 1.00 97.94 83 TRP A O 1
ATOM 692 N N . LYS A 1 84 ? -8.737 6.664 -3.213 1.00 96.94 84 LYS A N 1
ATOM 693 C CA . LYS A 1 84 ? -8.431 7.563 -2.102 1.00 96.94 84 LYS A CA 1
ATOM 694 C C . LYS A 1 84 ? -9.697 8.217 -1.552 1.00 96.94 84 LYS A C 1
ATOM 696 O O . LYS A 1 84 ? -9.929 8.146 -0.351 1.00 96.94 84 LYS A O 1
ATOM 701 N N . ALA A 1 85 ? -10.527 8.790 -2.422 1.00 97.00 85 ALA A N 1
ATOM 702 C CA . ALA A 1 85 ? -11.751 9.476 -2.024 1.00 97.00 85 ALA A CA 1
ATOM 703 C C . ALA A 1 85 ? -12.739 8.552 -1.296 1.00 97.00 85 ALA A C 1
ATOM 705 O O . ALA A 1 85 ? -13.424 8.993 -0.375 1.00 97.00 85 ALA A O 1
ATOM 706 N N . ASP A 1 86 ? -12.828 7.279 -1.683 1.00 97.00 86 ASP A N 1
ATOM 707 C CA . ASP A 1 86 ? -13.694 6.318 -0.999 1.00 97.00 86 ASP A CA 1
ATOM 708 C C . ASP A 1 86 ? -13.116 5.840 0.333 1.00 97.00 86 ASP A C 1
ATOM 710 O O . ASP A 1 86 ? -13.858 5.719 1.310 1.00 97.00 86 ASP A O 1
ATOM 714 N N . LEU A 1 87 ? -11.802 5.627 0.409 1.00 96.38 87 LEU A N 1
ATOM 715 C CA . LEU A 1 87 ? -11.136 5.218 1.645 1.00 96.38 87 LEU A CA 1
ATOM 716 C C . LEU A 1 87 ? -11.085 6.341 2.685 1.00 96.38 87 LEU A C 1
ATOM 718 O O . LEU A 1 87 ? -11.295 6.064 3.863 1.00 96.38 87 LEU A O 1
ATOM 722 N N . ASP A 1 88 ? -10.897 7.595 2.269 1.00 95.62 88 ASP A N 1
ATOM 723 C CA . ASP A 1 88 ? -10.889 8.759 3.168 1.00 95.62 88 ASP A CA 1
ATOM 724 C C . ASP A 1 88 ? -12.250 8.947 3.879 1.00 95.62 88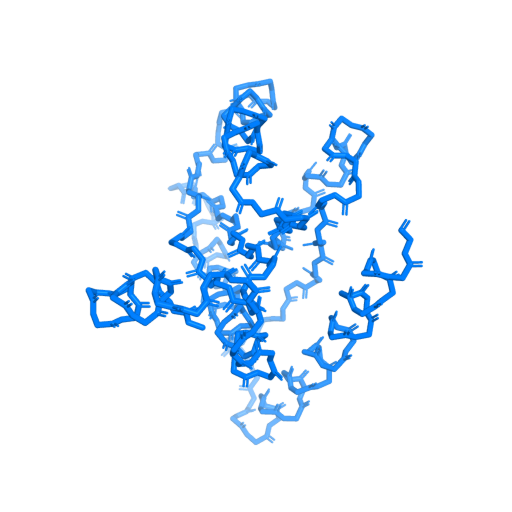 ASP A C 1
ATOM 726 O O . ASP A 1 88 ? -12.326 9.564 4.938 1.00 95.62 88 ASP A O 1
ATOM 730 N N . LYS A 1 89 ? -13.345 8.382 3.342 1.00 95.75 89 LYS A N 1
ATOM 731 C CA . LYS A 1 89 ? -14.659 8.358 4.017 1.00 95.75 89 LYS A CA 1
ATOM 732 C C . LYS A 1 89 ? -14.736 7.318 5.138 1.00 95.75 89 LYS A C 1
ATOM 734 O O . LYS A 1 89 ? -15.637 7.389 5.969 1.00 95.75 89 LYS A O 1
ATOM 739 N N . GLN A 1 90 ? -13.876 6.300 5.108 1.00 94.00 90 GLN A N 1
ATOM 740 C CA . GLN A 1 90 ? -13.949 5.143 6.003 1.00 94.00 90 GLN A CA 1
ATOM 741 C C . GLN A 1 90 ? -12.821 5.118 7.042 1.00 94.00 90 GLN A C 1
ATOM 743 O O . GLN A 1 90 ? -13.022 4.517 8.097 1.00 94.00 90 GLN A O 1
ATOM 748 N N . PHE A 1 91 ? -11.681 5.751 6.745 1.00 95.19 91 PHE A N 1
ATOM 749 C CA . PHE A 1 91 ? -10.451 5.736 7.536 1.00 95.19 91 PHE A CA 1
ATOM 750 C C . PHE A 1 91 ? -9.931 7.156 7.762 1.00 95.19 91 PHE A C 1
ATOM 752 O O . PHE A 1 91 ? -10.001 7.998 6.871 1.00 95.19 91 PHE A O 1
ATOM 759 N N . SER A 1 92 ? -9.344 7.407 8.931 1.00 93.88 92 SER A N 1
ATOM 760 C CA . SER A 1 92 ? -8.669 8.677 9.229 1.00 93.88 92 SER A CA 1
ATOM 761 C C . SER A 1 92 ? -7.355 8.821 8.463 1.00 93.88 92 SER A C 1
ATOM 763 O O . SER A 1 92 ? -6.933 9.932 8.149 1.00 93.88 92 SER A O 1
ATOM 765 N N . HIS A 1 93 ? -6.706 7.697 8.153 1.00 95.06 93 HIS A N 1
ATOM 766 C CA . HIS A 1 93 ? -5.446 7.678 7.426 1.00 95.06 93 HIS A CA 1
ATOM 767 C C . HIS A 1 93 ? -5.495 6.675 6.273 1.00 95.06 93 HIS A C 1
ATOM 769 O O . HIS A 1 93 ? -5.716 5.482 6.470 1.00 95.06 93 HIS A O 1
ATOM 775 N N . VAL A 1 94 ? -5.222 7.154 5.060 1.00 96.69 94 VAL A N 1
ATOM 776 C CA . VAL A 1 94 ? -5.084 6.318 3.862 1.00 96.69 94 VAL A CA 1
ATOM 777 C C . VAL A 1 94 ? -3.649 6.389 3.377 1.00 96.69 94 VAL A C 1
ATOM 779 O O . VAL A 1 94 ? -3.127 7.479 3.125 1.00 96.69 94 VAL A O 1
ATOM 782 N N . LEU A 1 95 ? -3.015 5.226 3.257 1.00 97.06 95 LEU A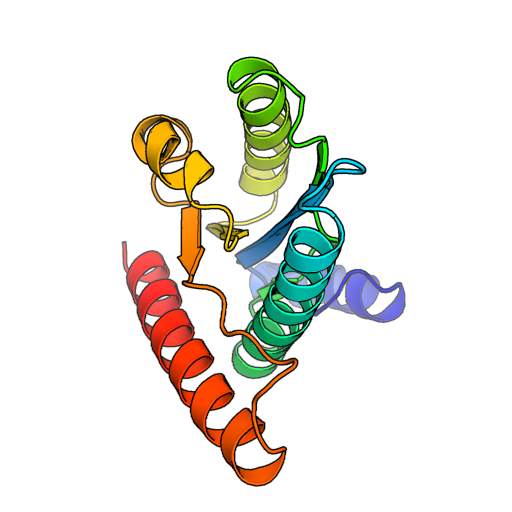 N 1
ATOM 783 C CA . LEU A 1 95 ? -1.615 5.080 2.890 1.00 97.06 95 LEU A CA 1
ATOM 784 C C . LEU A 1 95 ? -1.478 4.161 1.676 1.00 97.06 95 LEU A C 1
ATOM 786 O O . LEU A 1 95 ? -1.855 2.992 1.719 1.00 97.06 95 LEU A O 1
ATOM 790 N N . PHE A 1 96 ? -0.883 4.681 0.611 1.00 97.62 96 PHE A N 1
ATOM 791 C CA . PHE A 1 96 ? -0.567 3.944 -0.601 1.00 97.62 96 PHE A CA 1
ATOM 792 C C . PHE A 1 96 ? 0.896 3.527 -0.585 1.00 97.62 96 PHE A C 1
ATOM 794 O O . PHE A 1 96 ? 1.781 4.374 -0.684 1.00 97.62 96 PHE A O 1
ATOM 801 N N . LEU A 1 97 ? 1.151 2.227 -0.441 1.00 97.06 97 LEU A N 1
ATOM 802 C CA . LEU A 1 97 ? 2.503 1.680 -0.345 1.00 97.06 97 LEU A CA 1
ATOM 803 C C . LEU A 1 97 ? 2.965 1.157 -1.705 1.00 97.06 97 LEU A C 1
ATOM 805 O O . LEU A 1 97 ? 2.340 0.259 -2.263 1.00 97.06 97 LEU A O 1
ATOM 809 N N . THR A 1 98 ? 4.072 1.684 -2.223 1.00 95.94 98 THR A N 1
ATOM 810 C CA . THR A 1 98 ? 4.584 1.319 -3.550 1.00 95.94 98 THR A CA 1
ATOM 811 C C . THR A 1 98 ? 6.106 1.343 -3.629 1.00 95.94 98 THR A C 1
ATOM 813 O O . THR A 1 98 ? 6.773 2.036 -2.863 1.00 95.94 98 THR A O 1
ATOM 816 N N . SER A 1 99 ? 6.651 0.605 -4.593 1.00 94.00 99 SER A N 1
ATOM 817 C CA . SER A 1 99 ? 8.055 0.690 -5.014 1.00 94.00 99 SER A CA 1
ATOM 818 C C . SER A 1 99 ? 8.214 1.279 -6.414 1.00 94.00 99 SER A C 1
ATOM 820 O O . SER A 1 99 ? 9.339 1.505 -6.857 1.00 94.00 99 SER A O 1
ATOM 822 N N . ASP A 1 100 ? 7.111 1.578 -7.098 1.00 92.81 100 ASP A N 1
ATOM 823 C CA . ASP A 1 100 ? 7.141 2.260 -8.385 1.00 92.81 100 ASP A CA 1
ATOM 824 C C . ASP A 1 100 ? 7.456 3.748 -8.165 1.00 92.81 100 ASP A C 1
ATOM 826 O O . ASP A 1 100 ? 6.700 4.495 -7.538 1.00 92.81 100 ASP A O 1
ATOM 830 N N . ALA A 1 101 ? 8.633 4.155 -8.640 1.00 91.12 101 ALA A N 1
ATOM 831 C CA . ALA A 1 101 ? 9.148 5.505 -8.477 1.00 91.12 101 ALA A CA 1
ATOM 832 C C . ALA A 1 101 ? 8.380 6.544 -9.307 1.00 91.12 101 ALA A C 1
ATOM 834 O O . ALA A 1 101 ? 8.466 7.730 -8.985 1.00 91.12 101 ALA A O 1
ATOM 835 N N . GLU A 1 102 ? 7.607 6.141 -10.323 1.00 91.44 102 GLU A N 1
ATOM 836 C CA . GLU A 1 102 ? 6.812 7.083 -11.116 1.00 91.44 102 GLU A CA 1
ATOM 837 C C . GLU A 1 102 ? 5.766 7.803 -10.259 1.00 91.44 102 GLU A C 1
ATOM 839 O O . GLU A 1 102 ? 5.518 8.991 -10.470 1.00 91.44 102 GLU A O 1
ATOM 844 N N . TRP A 1 103 ? 5.236 7.147 -9.220 1.00 95.00 103 TRP A N 1
ATOM 845 C CA . TRP A 1 103 ? 4.297 7.769 -8.282 1.00 95.00 103 TRP A CA 1
ATOM 846 C C . TRP A 1 103 ? 4.889 8.942 -7.512 1.00 95.00 103 TRP A C 1
ATOM 848 O O . TRP A 1 103 ? 4.154 9.851 -7.140 1.00 95.00 103 TRP A O 1
ATOM 858 N N . LYS A 1 104 ? 6.212 8.980 -7.321 1.00 92.06 104 LYS A N 1
ATOM 859 C CA . LYS A 1 104 ? 6.873 10.132 -6.690 1.00 92.06 104 LYS A CA 1
ATOM 860 C C . LYS A 1 104 ? 6.734 11.395 -7.537 1.00 92.06 104 LYS A C 1
ATOM 862 O O . LYS A 1 104 ? 6.753 12.493 -6.999 1.00 92.06 104 LYS A O 1
ATOM 867 N N . THR A 1 105 ? 6.580 11.249 -8.856 1.00 91.88 105 THR A N 1
ATOM 868 C CA . THR A 1 105 ? 6.333 12.392 -9.751 1.00 91.88 105 THR A CA 1
ATOM 869 C C . THR A 1 105 ? 4.925 12.968 -9.602 1.00 91.88 105 THR A C 1
ATOM 871 O O . THR A 1 105 ? 4.700 14.085 -10.045 1.00 91.88 105 THR A O 1
ATOM 874 N N . LEU A 1 106 ? 4.022 12.228 -8.947 1.00 92.38 106 LEU A N 1
ATOM 875 C CA . LEU A 1 106 ? 2.619 12.575 -8.699 1.00 92.38 106 LEU A CA 1
ATOM 876 C C . LEU A 1 106 ? 2.341 12.810 -7.198 1.00 92.38 106 LEU A C 1
ATOM 878 O O . LEU A 1 106 ? 1.204 12.749 -6.729 1.00 92.38 106 LEU A O 1
ATOM 882 N N . GLU A 1 107 ? 3.395 13.000 -6.396 1.00 88.94 107 GLU A N 1
ATOM 883 C CA . GLU A 1 107 ? 3.278 13.125 -4.940 1.00 88.94 107 GLU A CA 1
ATOM 884 C C . GLU A 1 107 ? 2.527 14.401 -4.528 1.00 88.94 107 GLU A C 1
ATOM 886 O O . GLU A 1 107 ? 1.873 14.415 -3.486 1.00 88.94 107 GLU A O 1
ATOM 891 N N . MET A 1 108 ? 2.559 15.455 -5.351 1.00 89.06 108 MET A N 1
ATOM 892 C CA . MET A 1 108 ? 1.812 16.689 -5.080 1.00 89.06 108 MET A CA 1
ATOM 893 C C . MET A 1 108 ? 0.296 16.465 -5.149 1.00 89.06 108 MET A C 1
ATOM 895 O O . MET A 1 108 ? -0.445 17.026 -4.347 1.00 89.06 108 MET A O 1
ATOM 899 N N . GLU A 1 109 ? -0.154 15.616 -6.069 1.00 92.25 109 GLU A N 1
ATOM 900 C CA . GLU A 1 109 ? -1.555 15.289 -6.316 1.00 92.25 109 GLU A CA 1
ATOM 901 C C . GLU A 1 109 ? -2.079 14.251 -5.316 1.00 92.25 109 GLU A C 1
ATOM 903 O O . GLU A 1 109 ? -3.213 14.339 -4.848 1.00 92.25 109 GLU A O 1
ATOM 908 N N . ILE A 1 110 ? -1.243 13.274 -4.958 1.00 90.06 110 ILE A N 1
ATOM 909 C CA . ILE A 1 110 ? -1.586 12.199 -4.010 1.00 90.06 110 ILE A CA 1
ATOM 910 C C . ILE A 1 110 ? -1.463 12.685 -2.558 1.00 90.06 110 ILE A C 1
ATOM 912 O O . ILE A 1 110 ? -2.124 12.174 -1.644 1.00 90.06 110 ILE A O 1
ATOM 916 N N . GLY A 1 111 ? -0.614 13.688 -2.339 1.00 88.00 111 GLY A N 1
ATOM 917 C CA . GLY A 1 111 ? -0.327 14.277 -1.047 1.00 88.00 111 GLY A CA 1
ATOM 918 C C . GLY A 1 111 ? 0.354 13.297 -0.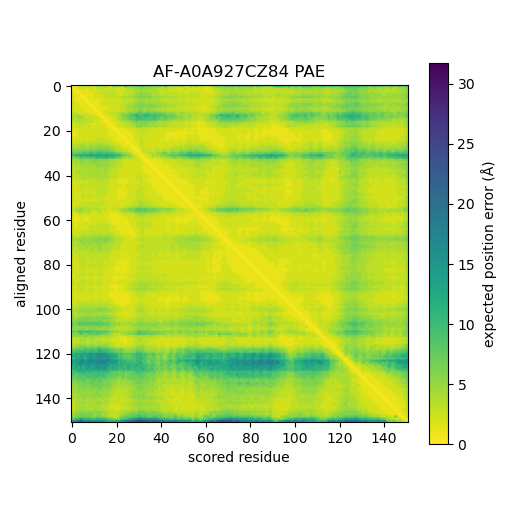095 1.00 88.00 111 GLY A C 1
ATOM 919 O O . GLY A 1 111 ? 1.082 12.378 -0.474 1.00 88.00 111 GLY A O 1
ATOM 920 N N . GLN A 1 112 ? 0.087 13.468 1.199 1.00 85.06 112 GLN A N 1
ATOM 921 C CA . GLN A 1 112 ? 0.749 12.689 2.246 1.00 85.06 112 GLN A CA 1
ATOM 922 C C . GLN A 1 112 ? 0.311 11.216 2.297 1.00 85.06 112 GLN A C 1
ATOM 924 O O . GLN A 1 112 ? 0.856 10.464 3.103 1.00 85.06 112 GLN A O 1
ATOM 929 N N . SER A 1 113 ? -0.624 10.779 1.455 1.00 91.62 113 SER A N 1
ATOM 930 C CA . SER A 1 113 ? -1.024 9.374 1.385 1.00 91.62 113 SER A CA 1
ATOM 931 C C . SER A 1 113 ? 0.026 8.487 0.715 1.00 91.62 113 SER A C 1
ATOM 933 O O . SER A 1 113 ? 0.011 7.283 0.942 1.00 91.62 113 SER A O 1
ATOM 935 N N . LEU A 1 114 ? 0.964 9.033 -0.067 1.00 95.25 114 LEU A N 1
ATOM 936 C CA . LEU A 1 114 ? 1.983 8.216 -0.725 1.00 95.25 114 LEU A CA 1
ATOM 937 C C . LEU A 1 114 ? 3.079 7.758 0.258 1.00 95.25 114 LEU A C 1
ATOM 939 O O . LEU A 1 114 ? 3.649 8.549 1.018 1.00 95.25 114 LEU A O 1
ATOM 943 N N . LEU A 1 115 ? 3.390 6.463 0.214 1.00 94.31 115 LEU A N 1
ATOM 944 C CA . LEU A 1 115 ? 4.536 5.823 0.851 1.00 94.31 115 LEU A CA 1
ATOM 945 C C . LEU A 1 115 ? 5.338 5.076 -0.209 1.00 94.31 115 LEU A C 1
ATOM 947 O O . LEU A 1 115 ? 4.992 3.966 -0.611 1.00 94.31 115 LEU A O 1
ATOM 951 N N . TRP A 1 116 ? 6.437 5.685 -0.639 1.00 94.12 116 TRP A N 1
ATOM 952 C CA . TRP A 1 116 ? 7.376 5.032 -1.538 1.00 94.12 116 TRP A CA 1
ATOM 953 C C . TRP A 1 116 ? 8.508 4.353 -0.760 1.00 94.12 116 TRP A C 1
ATOM 955 O O . TRP A 1 116 ? 9.087 4.946 0.153 1.00 94.12 116 TRP A O 1
ATOM 965 N N . ILE A 1 117 ? 8.850 3.128 -1.154 1.00 91.88 117 ILE A N 1
ATOM 966 C CA . ILE A 1 117 ? 9.980 2.362 -0.627 1.00 91.88 117 ILE A CA 1
ATOM 967 C C . ILE A 1 117 ? 10.844 1.830 -1.773 1.00 91.88 117 ILE A C 1
ATOM 969 O O . ILE A 1 117 ? 10.333 1.312 -2.765 1.00 91.88 117 ILE A O 1
ATOM 973 N N . SER A 1 118 ? 12.167 1.915 -1.627 1.00 88.38 118 SER A N 1
ATOM 974 C CA . SER A 1 118 ? 13.085 1.338 -2.610 1.00 88.38 118 SER A CA 1
ATOM 975 C C . SER A 1 118 ? 12.953 -0.189 -2.623 1.00 88.38 118 SER A C 1
ATOM 977 O O . SER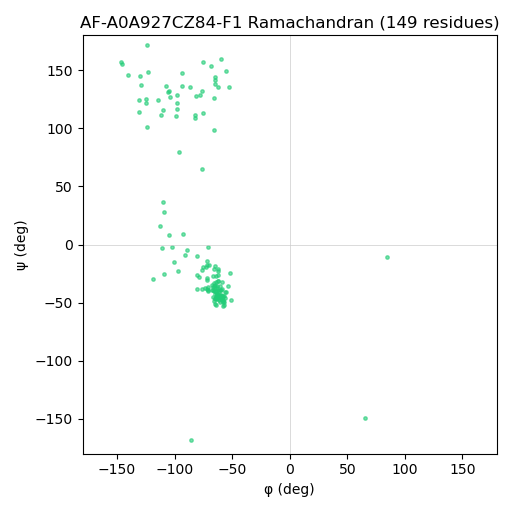 A 1 118 ? 13.103 -0.801 -1.562 1.00 88.38 118 SER A O 1
ATOM 979 N N . PRO A 1 119 ? 12.715 -0.820 -3.786 1.00 85.31 119 PRO A N 1
ATOM 980 C CA . PRO A 1 119 ? 12.658 -2.270 -3.864 1.00 85.31 119 PRO A CA 1
ATOM 981 C C . PRO A 1 119 ? 14.026 -2.875 -3.544 1.00 85.31 119 PRO A C 1
ATOM 983 O O . PRO A 1 119 ? 15.066 -2.322 -3.914 1.00 85.31 119 PRO A O 1
ATOM 986 N N . ILE A 1 120 ? 14.020 -4.027 -2.877 1.00 81.81 120 ILE A N 1
ATOM 987 C CA . ILE A 1 120 ? 15.220 -4.841 -2.673 1.00 81.81 120 ILE A CA 1
ATOM 988 C C . ILE A 1 120 ? 15.147 -6.032 -3.627 1.00 81.81 120 ILE A C 1
ATOM 990 O O . ILE A 1 120 ? 14.151 -6.756 -3.587 1.00 81.81 120 ILE A O 1
ATOM 994 N N . PRO A 1 121 ? 16.183 -6.289 -4.447 1.00 72.69 121 PRO A N 1
ATOM 995 C CA . PRO A 1 121 ? 16.243 -7.497 -5.260 1.00 72.69 121 PRO A CA 1
ATOM 996 C C . PRO A 1 121 ? 16.362 -8.728 -4.353 1.00 72.69 121 PRO A C 1
ATOM 998 O O . PRO A 1 121 ? 17.444 -9.064 -3.872 1.00 72.69 121 PRO A O 1
ATOM 1001 N N . LEU A 1 122 ? 15.244 -9.406 -4.097 1.00 72.12 122 LEU A N 1
ATOM 1002 C CA . LEU A 1 122 ? 15.222 -10.595 -3.239 1.00 72.12 122 LEU A CA 1
ATOM 1003 C C . LEU A 1 122 ? 15.802 -11.835 -3.939 1.00 72.12 122 LEU A C 1
ATOM 1005 O O . LEU A 1 122 ? 16.198 -12.783 -3.266 1.00 72.12 122 LEU A O 1
ATOM 1009 N N . GLU A 1 123 ? 15.878 -11.830 -5.273 1.00 71.50 123 GLU A N 1
ATOM 1010 C CA . GLU A 1 123 ? 16.304 -12.983 -6.081 1.00 71.50 123 GLU A CA 1
ATOM 1011 C C . GLU A 1 123 ? 17.772 -13.377 -5.869 1.00 71.50 123 GLU A C 1
ATOM 1013 O O . GLU A 1 123 ? 18.100 -14.560 -5.888 1.00 71.50 123 GLU A O 1
ATOM 1018 N N . HIS A 1 124 ? 18.657 -12.399 -5.661 1.00 72.06 124 HIS A N 1
ATOM 1019 C CA . HIS A 1 124 ? 20.105 -12.625 -5.569 1.00 72.06 124 HIS A CA 1
ATOM 1020 C C . HIS A 1 124 ? 20.640 -12.610 -4.136 1.00 72.06 124 HIS A C 1
ATOM 1022 O O . HIS A 1 124 ? 21.836 -12.799 -3.922 1.00 72.06 124 HIS A O 1
ATOM 1028 N N . LEU A 1 125 ? 19.777 -12.363 -3.151 1.00 75.31 125 LEU A N 1
ATOM 1029 C CA . LEU A 1 125 ? 20.194 -12.256 -1.762 1.00 75.31 125 LEU A CA 1
ATOM 1030 C C . LEU A 1 125 ? 20.220 -13.644 -1.107 1.00 75.31 125 LEU A C 1
ATOM 1032 O O . LEU A 1 125 ? 19.273 -14.417 -1.250 1.00 75.31 125 LEU A O 1
ATOM 1036 N N . GLU A 1 126 ? 21.269 -13.964 -0.348 1.00 77.50 126 GLU A N 1
ATOM 1037 C CA . GLU A 1 126 ? 21.259 -15.179 0.473 1.00 77.50 126 GLU A CA 1
ATOM 1038 C C . GLU A 1 126 ? 20.189 -15.075 1.567 1.00 77.50 126 GLU A C 1
ATOM 1040 O O . GLU A 1 126 ? 20.019 -14.026 2.192 1.00 77.50 126 GLU A O 1
ATOM 1045 N N . GLU A 1 127 ? 19.505 -16.185 1.849 1.00 75.94 127 GLU A N 1
ATOM 1046 C CA . GLU A 1 127 ? 18.373 -16.234 2.785 1.00 75.94 127 GLU A CA 1
ATOM 1047 C C . GLU A 1 127 ? 18.717 -15.660 4.171 1.00 75.94 127 GLU A C 1
ATOM 1049 O O . GLU A 1 127 ? 17.919 -14.941 4.772 1.00 75.94 127 GLU A O 1
ATOM 1054 N N . LYS A 1 128 ? 19.957 -15.883 4.633 1.00 82.25 128 LYS A N 1
ATOM 1055 C CA . LYS A 1 128 ? 20.468 -15.385 5.920 1.00 82.25 128 LYS A CA 1
ATOM 1056 C C . LYS A 1 128 ? 20.513 -13.853 6.027 1.00 82.25 128 LYS A C 1
ATOM 1058 O O . LYS A 1 128 ? 20.489 -13.328 7.135 1.00 82.25 128 LYS A O 1
ATOM 1063 N N . TYR A 1 129 ? 20.564 -13.138 4.901 1.00 81.31 129 TYR A N 1
ATOM 1064 C CA . TYR A 1 129 ? 20.559 -11.672 4.858 1.00 81.31 129 TYR A CA 1
ATOM 1065 C C . TYR A 1 129 ? 19.184 -11.087 4.515 1.00 81.31 129 TYR A C 1
ATOM 1067 O O . TYR A 1 129 ? 18.960 -9.901 4.758 1.00 81.31 129 TYR A O 1
ATOM 1075 N N . LYS A 1 130 ? 18.245 -11.895 3.996 1.00 79.88 130 LYS A N 1
ATOM 1076 C CA . LYS A 1 130 ? 16.929 -11.400 3.555 1.00 79.88 130 LYS A CA 1
ATOM 1077 C C . LYS A 1 130 ? 16.113 -10.876 4.717 1.00 79.88 130 LYS A C 1
ATOM 1079 O O . LYS A 1 130 ? 15.582 -9.771 4.641 1.00 79.88 130 LYS A O 1
ATOM 1084 N N . GLN A 1 131 ? 16.031 -11.655 5.794 1.00 80.94 131 GLN A N 1
ATOM 1085 C CA . GLN A 1 131 ? 15.225 -11.274 6.951 1.00 80.94 131 GLN A CA 1
ATOM 1086 C C . GLN A 1 131 ? 15.740 -9.997 7.632 1.00 80.94 131 GLN A C 1
ATOM 1088 O O . GLN A 1 131 ? 14.945 -9.062 7.737 1.00 80.94 131 GLN A O 1
ATOM 1093 N N . PRO A 1 132 ? 17.033 -9.871 8.005 1.00 85.19 132 PRO A N 1
ATOM 1094 C CA . PRO A 1 132 ? 17.529 -8.652 8.649 1.00 85.19 132 PRO A CA 1
ATOM 1095 C C . PRO A 1 132 ? 17.326 -7.397 7.795 1.00 85.19 132 PRO A C 1
ATOM 1097 O O . PRO A 1 132 ? 16.845 -6.377 8.285 1.00 85.19 132 PRO A O 1
ATOM 1100 N N . MET A 1 133 ? 17.624 -7.485 6.497 1.00 84.19 133 MET A N 1
ATOM 1101 C CA . MET A 1 133 ? 17.479 -6.359 5.574 1.00 84.19 133 MET A CA 1
ATOM 1102 C C . MET A 1 133 ? 16.008 -5.952 5.413 1.00 84.19 133 MET A C 1
ATOM 1104 O O . MET A 1 133 ? 15.688 -4.763 5.336 1.00 84.19 133 MET A O 1
ATOM 1108 N N . MET A 1 134 ? 15.093 -6.927 5.415 1.00 82.94 134 MET A N 1
ATOM 1109 C CA . MET A 1 134 ? 13.664 -6.640 5.352 1.00 82.94 134 MET A CA 1
ATOM 1110 C C . MET A 1 134 ? 13.120 -6.021 6.630 1.00 82.94 134 MET A C 1
ATOM 1112 O O . MET A 1 134 ? 12.339 -5.071 6.571 1.00 82.94 134 MET A O 1
ATOM 1116 N N . GLU A 1 135 ? 13.568 -6.496 7.787 1.00 84.88 135 GLU A N 1
ATOM 1117 C CA . GLU A 1 135 ? 13.211 -5.895 9.066 1.00 84.88 135 GLU A CA 1
ATOM 1118 C C . GLU A 1 135 ? 13.651 -4.434 9.162 1.00 84.88 135 GLU A C 1
ATOM 1120 O O . GLU A 1 135 ? 12.907 -3.608 9.690 1.00 84.88 135 GLU A O 1
ATOM 1125 N N . GLU A 1 136 ? 14.833 -4.087 8.650 1.00 88.06 136 GLU A N 1
ATOM 1126 C CA . GLU A 1 136 ? 15.300 -2.699 8.609 1.00 88.06 136 GLU A CA 1
ATOM 1127 C C . GLU A 1 136 ? 14.402 -1.813 7.742 1.00 88.06 136 GLU A C 1
ATOM 1129 O O . GLU A 1 136 ? 13.997 -0.731 8.180 1.00 88.06 136 GLU A O 1
ATOM 1134 N N . GLN A 1 137 ? 14.022 -2.288 6.553 1.00 86.38 137 GLN A N 1
ATOM 1135 C CA . GLN A 1 137 ? 13.088 -1.576 5.679 1.00 86.38 137 GLN A CA 1
ATOM 1136 C C . GLN A 1 137 ? 11.730 -1.350 6.343 1.00 86.38 137 GLN A C 1
ATOM 1138 O O . GLN A 1 137 ? 11.212 -0.230 6.349 1.00 86.38 137 GLN A O 1
ATOM 1143 N N . VAL A 1 138 ? 11.172 -2.391 6.963 1.00 88.06 138 VAL A N 1
ATOM 1144 C CA . VAL A 1 138 ? 9.912 -2.271 7.698 1.00 88.06 138 VAL A CA 1
ATOM 1145 C C . VAL A 1 138 ? 10.066 -1.283 8.844 1.00 88.06 138 VAL A C 1
ATOM 1147 O O . VAL A 1 138 ? 9.257 -0.370 8.952 1.00 88.06 138 VAL A O 1
ATOM 1150 N N . LYS A 1 139 ? 11.126 -1.373 9.658 1.00 90.69 139 LYS A N 1
ATOM 1151 C CA . LYS A 1 139 ? 11.379 -0.433 10.766 1.00 90.69 139 LYS A CA 1
ATOM 1152 C C . LYS A 1 139 ? 11.408 1.022 10.296 1.00 90.69 139 LYS A C 1
ATOM 1154 O O . LYS A 1 139 ? 10.873 1.887 10.991 1.00 90.69 139 LYS A O 1
ATOM 1159 N N . MET A 1 140 ? 12.009 1.308 9.141 1.00 89.19 140 MET A N 1
ATOM 1160 C CA . MET A 1 140 ? 11.976 2.651 8.555 1.00 89.19 140 MET A CA 1
ATOM 1161 C C . MET A 1 140 ? 10.551 3.065 8.178 1.00 89.19 140 MET A C 1
ATOM 1163 O O . MET A 1 140 ? 10.117 4.152 8.564 1.00 89.19 140 MET A O 1
ATOM 1167 N N . LEU A 1 141 ? 9.790 2.190 7.518 1.00 91.12 141 LEU A N 1
ATOM 1168 C CA . LEU A 1 141 ? 8.390 2.456 7.179 1.00 91.12 141 LEU A CA 1
ATOM 1169 C C . LEU A 1 141 ? 7.515 2.699 8.411 1.00 91.12 141 LEU A C 1
ATOM 1171 O O . LEU A 1 141 ? 6.747 3.658 8.419 1.00 91.12 141 LEU A O 1
ATOM 1175 N N . LEU A 1 142 ? 7.656 1.903 9.476 1.00 91.06 142 LEU A N 1
ATOM 1176 C CA . LEU A 1 142 ? 6.886 2.085 10.712 1.00 91.06 142 LEU A CA 1
ATOM 1177 C C . LEU A 1 142 ? 7.115 3.478 11.315 1.00 91.06 142 LEU A C 1
ATOM 1179 O O . LEU A 1 142 ? 6.171 4.106 11.802 1.00 91.06 142 LEU A O 1
ATOM 1183 N N . LYS A 1 143 ? 8.355 3.987 11.255 1.00 91.62 143 LYS A N 1
ATOM 1184 C CA . LYS A 1 143 ? 8.684 5.345 11.713 1.00 91.62 143 LYS A CA 1
ATOM 1185 C C . LYS A 1 143 ? 7.981 6.401 10.865 1.00 91.62 143 LYS A C 1
ATOM 1187 O O . LYS A 1 143 ? 7.390 7.316 11.432 1.00 91.62 143 LYS A O 1
ATOM 1192 N N . VAL A 1 144 ? 8.007 6.262 9.538 1.00 91.56 144 VAL A N 1
ATOM 1193 C CA . VAL A 1 144 ? 7.341 7.199 8.617 1.00 91.56 144 VAL A CA 1
ATOM 1194 C C . VAL A 1 144 ? 5.824 7.191 8.829 1.00 91.56 144 VAL A C 1
ATOM 1196 O O . VAL A 1 144 ? 5.222 8.254 8.961 1.00 91.56 144 VAL A O 1
ATOM 1199 N N . ILE A 1 145 ? 5.209 6.010 8.937 1.00 91.81 145 ILE A N 1
ATOM 1200 C CA . ILE A 1 145 ? 3.772 5.853 9.211 1.00 91.81 145 ILE A CA 1
ATOM 1201 C C . ILE A 1 145 ? 3.404 6.534 10.533 1.00 91.81 145 ILE A C 1
ATOM 1203 O O . ILE A 1 145 ? 2.506 7.371 10.577 1.00 91.81 145 ILE A O 1
ATOM 1207 N N . SER A 1 146 ? 4.165 6.260 11.596 1.00 91.56 146 SER A N 1
ATOM 1208 C CA . SER A 1 146 ? 3.925 6.859 12.914 1.00 91.56 146 SER A CA 1
ATOM 1209 C C . SER A 1 146 ? 4.069 8.382 12.914 1.00 91.56 146 SER A C 1
ATOM 1211 O O . SER A 1 146 ? 3.412 9.059 13.698 1.00 91.56 146 SER A O 1
ATOM 1213 N N . GLN A 1 147 ? 4.939 8.940 12.066 1.00 88.81 147 GLN A N 1
ATOM 1214 C CA . GLN A 1 147 ? 5.068 10.389 11.899 1.00 88.81 147 GLN A CA 1
ATOM 1215 C C . GLN A 1 147 ? 3.875 10.987 11.150 1.00 88.81 147 GLN A C 1
ATOM 1217 O O . GLN A 1 147 ? 3.426 12.067 11.526 1.00 88.81 147 GLN A O 1
ATOM 1222 N N . LYS A 1 148 ? 3.348 10.292 10.132 1.00 86.12 148 LYS A N 1
ATOM 1223 C CA . LYS A 1 148 ? 2.146 10.720 9.401 1.00 86.12 148 LYS A CA 1
ATOM 1224 C C . LYS A 1 148 ? 0.902 10.746 10.295 1.00 86.12 148 LYS A C 1
ATOM 1226 O O . LYS A 1 148 ? 0.077 11.622 10.115 1.00 86.12 148 LYS A O 1
ATOM 1231 N N . TRP A 1 149 ? 0.805 9.865 11.293 1.00 87.50 149 TRP A N 1
ATOM 1232 C CA . TRP A 1 149 ? -0.288 9.873 12.279 1.00 87.50 149 TRP A CA 1
ATOM 1233 C C . TRP A 1 149 ? -0.246 11.024 13.294 1.00 87.50 149 TRP A C 1
ATOM 1235 O O . TRP A 1 149 ? -1.233 11.266 13.979 1.00 87.50 149 TRP A O 1
ATOM 1245 N N . LYS A 1 150 ? 0.902 11.693 13.466 1.00 78.62 150 LYS A N 1
ATOM 1246 C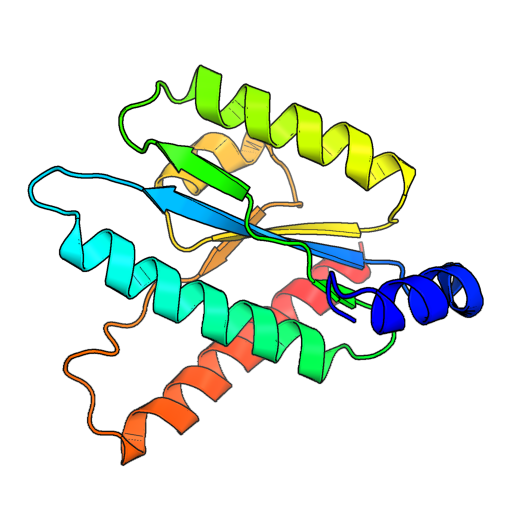 CA . LYS A 1 150 ? 1.060 12.804 14.425 1.00 78.62 150 LYS A CA 1
ATOM 1247 C C . LYS A 1 150 ? 0.718 14.174 13.832 1.00 78.62 150 LYS A C 1
ATOM 1249 O O . LYS A 1 150 ? 0.810 15.167 14.551 1.00 78.62 150 LYS A O 1
ATOM 1254 N N . LYS A 1 151 ? 0.430 14.231 12.535 1.00 59.06 151 LYS A N 1
ATOM 1255 C CA . LYS A 1 151 ? 0.061 15.438 11.797 1.00 59.06 151 LYS A CA 1
ATOM 1256 C C . LYS A 1 151 ? -1.410 15.372 11.434 1.00 59.06 151 LYS A C 1
ATOM 1258 O O . LYS A 1 151 ? -2.013 16.462 11.411 1.00 59.06 151 LYS A O 1
#